Protein AF-A0A537W5X9-F1 (afdb_monomer_lite)

Structure (mmCIF, N/CA/C/O backbone):
data_AF-A0A537W5X9-F1
#
_entry.id   AF-A0A537W5X9-F1
#
loop_
_atom_site.group_PDB
_atom_site.id
_atom_site.type_symbol
_atom_site.label_atom_id
_atom_site.label_alt_id
_atom_site.label_comp_id
_atom_site.label_asym_id
_atom_site.label_entity_id
_atom_site.label_seq_id
_atom_site.pdbx_PDB_ins_code
_atom_site.Cartn_x
_atom_site.Cartn_y
_atom_site.Cartn_z
_atom_site.occupancy
_atom_site.B_iso_or_equiv
_atom_site.auth_seq_id
_atom_site.auth_comp_id
_atom_site.auth_asym_id
_atom_site.auth_atom_id
_atom_site.pdbx_PDB_model_num
ATOM 1 N N . GLU A 1 1 ? 4.025 -0.011 12.127 1.00 79.06 1 GLU A N 1
ATOM 2 C CA . GLU A 1 1 ? 3.586 1.382 12.364 1.00 79.06 1 GLU A CA 1
ATOM 3 C C . GLU A 1 1 ? 2.296 1.742 11.625 1.00 79.06 1 GLU A C 1
ATOM 5 O O . GLU A 1 1 ? 1.324 2.066 12.294 1.00 79.06 1 GLU A O 1
ATOM 10 N N . ILE A 1 2 ? 2.229 1.568 10.297 1.00 80.06 2 ILE A N 1
ATOM 11 C CA . ILE A 1 2 ? 1.032 1.844 9.469 1.00 80.06 2 ILE A CA 1
ATOM 12 C C . ILE A 1 2 ? -0.234 1.153 10.003 1.00 80.06 2 ILE A C 1
ATOM 14 O O . ILE A 1 2 ? -1.271 1.790 10.153 1.00 80.06 2 ILE A O 1
ATOM 18 N N . VAL A 1 3 ? -0.149 -0.132 10.370 1.00 83.44 3 VAL A N 1
ATOM 19 C CA . VAL A 1 3 ? -1.289 -0.884 10.932 1.00 83.44 3 VAL A CA 1
ATOM 20 C C . VAL A 1 3 ? -1.784 -0.276 12.248 1.00 83.44 3 VAL A C 1
ATOM 22 O O . VAL A 1 3 ? -2.984 -0.127 12.461 1.00 83.44 3 VAL A O 1
ATOM 25 N N . ARG A 1 4 ? -0.855 0.122 13.125 1.00 86.94 4 ARG A N 1
ATOM 26 C CA . ARG A 1 4 ? -1.175 0.768 14.404 1.00 86.94 4 ARG A CA 1
ATOM 27 C C . ARG A 1 4 ? -1.822 2.134 14.168 1.00 86.94 4 ARG A C 1
ATOM 29 O O . ARG A 1 4 ? -2.849 2.416 14.772 1.00 86.94 4 ARG A O 1
ATOM 36 N N . ALA A 1 5 ? -1.256 2.940 13.271 1.00 84.00 5 ALA A N 1
ATOM 37 C CA . ALA A 1 5 ? -1.805 4.238 12.890 1.00 84.00 5 ALA A CA 1
ATOM 38 C C . ALA A 1 5 ? -3.214 4.107 12.289 1.00 84.00 5 ALA A C 1
ATOM 40 O O . ALA A 1 5 ? -4.111 4.860 12.651 1.00 84.00 5 ALA A O 1
ATOM 41 N N . GLY A 1 6 ? -3.444 3.096 11.449 1.00 83.81 6 GLY A N 1
ATOM 42 C CA . GLY A 1 6 ? -4.756 2.816 10.876 1.00 83.81 6 GLY A CA 1
ATOM 43 C C . GLY A 1 6 ? -5.806 2.405 11.905 1.00 83.81 6 GLY A C 1
ATOM 44 O O . GLY A 1 6 ? -6.943 2.855 11.821 1.00 83.81 6 GLY A O 1
ATOM 45 N N . ILE A 1 7 ? -5.438 1.609 12.911 1.00 86.31 7 ILE A N 1
ATOM 46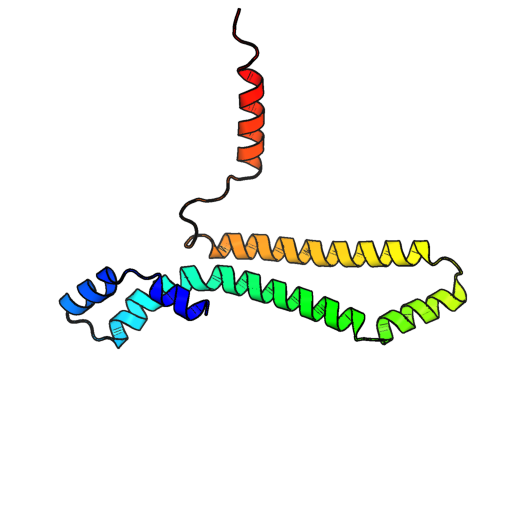 C CA . ILE A 1 7 ? -6.359 1.248 14.001 1.00 86.31 7 ILE A CA 1
ATOM 47 C C . ILE A 1 7 ? -6.680 2.468 14.879 1.00 86.31 7 ILE A C 1
ATOM 49 O O . ILE A 1 7 ? -7.842 2.667 15.218 1.00 86.31 7 ILE A O 1
ATOM 53 N N . ILE A 1 8 ? -5.685 3.304 15.200 1.00 86.88 8 ILE A N 1
ATOM 54 C CA . ILE A 1 8 ? -5.869 4.534 15.996 1.00 86.88 8 ILE A CA 1
ATOM 55 C C . ILE A 1 8 ? -6.666 5.600 15.222 1.00 86.88 8 ILE A C 1
ATOM 57 O O . ILE A 1 8 ? -7.357 6.411 15.827 1.00 86.88 8 ILE A O 1
ATOM 61 N N . SER A 1 9 ? -6.622 5.584 13.884 1.00 83.00 9 SER A N 1
ATOM 62 C CA . SER A 1 9 ? -7.393 6.516 13.047 1.00 83.00 9 SER A CA 1
ATOM 63 C C . SER A 1 9 ? -8.914 6.334 13.152 1.00 83.00 9 SER A C 1
ATOM 65 O O . SER A 1 9 ? -9.670 7.235 12.784 1.00 83.00 9 SER A O 1
ATOM 67 N N . VAL A 1 10 ? -9.377 5.185 13.659 1.00 84.56 10 VAL A N 1
ATOM 68 C CA . VAL A 1 10 ? -10.798 4.942 13.920 1.00 84.56 10 VAL A CA 1
ATOM 69 C C . VAL A 1 10 ? -11.184 5.675 15.202 1.00 84.56 10 VAL A C 1
ATOM 71 O O . VAL A 1 10 ? -10.715 5.331 16.283 1.00 84.56 10 VAL A O 1
ATOM 74 N N . GLY A 1 11 ? -12.048 6.687 15.079 1.00 84.88 11 GLY A N 1
ATOM 75 C CA . GLY A 1 11 ? -12.421 7.552 16.199 1.00 84.88 11 GLY A CA 1
ATOM 76 C C . GLY A 1 11 ? -12.943 6.774 17.410 1.00 84.88 11 GLY A C 1
ATOM 77 O O . GLY A 1 11 ? -13.842 5.939 17.286 1.00 84.88 11 GLY A O 1
ATOM 78 N N . GLU A 1 12 ? -12.419 7.091 18.596 1.00 81.75 12 GLU A N 1
ATOM 79 C CA . GLU A 1 12 ? -12.734 6.391 19.850 1.00 81.75 12 GLU A CA 1
ATOM 80 C C . GLU A 1 12 ? -14.240 6.388 20.171 1.00 81.75 12 GLU A C 1
ATOM 82 O O . GLU A 1 12 ? -14.761 5.412 20.712 1.00 81.75 12 GLU A O 1
ATOM 87 N N . GLY A 1 13 ? -14.978 7.413 19.725 1.00 85.62 13 GLY A N 1
ATOM 88 C CA . GLY A 1 13 ? -16.437 7.491 19.852 1.00 85.62 13 GLY A CA 1
ATOM 89 C C . GLY A 1 13 ? -17.200 6.324 19.208 1.00 85.62 13 GLY A C 1
ATOM 90 O O . GLY A 1 13 ? -18.224 5.911 19.742 1.00 85.62 13 GLY A O 1
ATOM 91 N N . GLN A 1 14 ? -16.692 5.728 18.118 1.00 85.31 14 GLN A N 1
ATOM 92 C CA . GLN A 1 14 ? -17.291 4.529 17.500 1.00 85.31 14 GLN A CA 1
ATOM 93 C C . GLN A 1 14 ? -17.191 3.315 18.432 1.00 85.31 14 GLN A C 1
ATOM 95 O O . GLN A 1 14 ? -18.128 2.527 18.554 1.00 85.31 14 GLN A O 1
ATOM 100 N N . THR A 1 15 ? -16.053 3.184 19.114 1.00 87.50 15 THR A N 1
ATOM 101 C CA . THR A 1 15 ? -15.790 2.110 20.074 1.00 87.50 15 THR A CA 1
ATOM 102 C C . THR A 1 15 ? -16.648 2.288 21.324 1.00 87.50 15 THR A C 1
ATOM 104 O O . THR A 1 15 ? -17.273 1.325 21.764 1.00 87.50 15 THR A O 1
ATOM 107 N N . HIS A 1 16 ? -16.741 3.510 21.860 1.00 88.81 16 HIS A N 1
ATOM 108 C CA . HIS A 1 16 ? -17.576 3.811 23.026 1.00 88.81 16 HIS A CA 1
ATOM 109 C C . HIS A 1 16 ? -19.071 3.628 22.741 1.00 88.81 16 HIS A C 1
ATOM 111 O O . HIS A 1 16 ? -19.755 2.975 23.522 1.00 88.81 16 HIS A O 1
ATOM 117 N N . ALA A 1 17 ? -19.569 4.092 21.591 1.00 90.06 17 ALA A N 1
ATOM 118 C CA . ALA A 1 17 ? -20.962 3.881 21.195 1.00 90.06 17 ALA A CA 1
ATOM 119 C C . ALA A 1 17 ? -21.302 2.388 21.048 1.00 90.06 17 ALA A C 1
ATOM 121 O O . ALA A 1 17 ? -22.344 1.931 21.510 1.00 90.06 17 ALA A O 1
ATOM 122 N N . ALA A 1 18 ? -20.404 1.601 20.451 1.00 89.81 18 ALA A N 1
ATOM 123 C CA . ALA A 1 18 ? -20.603 0.165 20.297 1.00 89.81 18 ALA A CA 1
ATOM 124 C C . ALA A 1 18 ? -20.562 -0.592 21.638 1.00 89.81 18 ALA A C 1
ATOM 126 O O . ALA A 1 18 ? -21.313 -1.550 21.826 1.00 89.81 18 ALA A O 1
ATOM 127 N N . GLN A 1 19 ? -19.735 -0.141 22.588 1.00 92.06 19 GLN A N 1
ATOM 128 C CA . GLN A 1 19 ? -19.742 -0.649 23.963 1.00 92.06 19 GLN A CA 1
ATOM 129 C C . GLN A 1 19 ? -21.057 -0.319 24.678 1.00 92.06 19 GLN A C 1
ATOM 131 O O . GLN A 1 19 ? -21.619 -1.196 25.328 1.00 92.06 19 GLN A O 1
ATOM 136 N N . SER A 1 20 ? -21.592 0.896 24.508 1.00 93.56 20 SER A N 1
ATOM 137 C CA . SER A 1 20 ? -22.904 1.281 25.052 1.00 93.56 20 SER A CA 1
ATOM 138 C C . SER A 1 20 ? -24.058 0.453 24.476 1.00 93.56 20 SER A C 1
ATOM 140 O O . SER A 1 20 ? -25.068 0.267 25.144 1.00 93.56 20 SER A O 1
ATOM 142 N N . LEU A 1 21 ? -23.894 -0.092 23.266 1.00 91.94 21 LEU A N 1
ATOM 143 C CA . LEU A 1 21 ? -24.830 -1.031 22.634 1.00 91.94 21 LEU A CA 1
ATOM 144 C C . LEU A 1 21 ? -24.605 -2.500 23.052 1.00 91.94 21 LEU A C 1
ATOM 146 O O . LEU A 1 21 ? -25.204 -3.403 22.470 1.00 91.94 21 LEU A O 1
ATOM 150 N N . GLY A 1 22 ? -23.736 -2.764 24.034 1.00 94.31 22 GLY A N 1
ATOM 151 C CA . GLY A 1 22 ? -23.479 -4.106 24.564 1.00 94.31 22 GLY A CA 1
ATOM 152 C C . GLY A 1 22 ? -22.604 -4.992 23.670 1.00 94.31 22 GLY A C 1
ATOM 153 O O . GLY A 1 22 ? -22.555 -6.206 23.869 1.00 94.31 22 GLY A O 1
ATOM 154 N N . MET A 1 23 ? -21.905 -4.430 22.677 1.00 94.62 23 MET A N 1
ATOM 155 C CA . MET A 1 23 ? -21.011 -5.220 21.828 1.00 94.62 23 MET A CA 1
ATOM 156 C C . MET A 1 23 ? -19.741 -5.627 22.585 1.00 94.62 23 MET A C 1
ATOM 158 O O . MET A 1 23 ? -19.053 -4.807 23.192 1.00 94.62 23 MET A O 1
ATOM 162 N N . SER A 1 24 ? -19.364 -6.900 22.472 1.00 94.56 24 SER A N 1
ATOM 163 C CA . SER A 1 24 ? -18.076 -7.390 22.966 1.00 94.56 24 SER A CA 1
ATOM 164 C C . SER A 1 24 ? -16.908 -6.786 22.178 1.00 94.56 24 SER A C 1
ATOM 166 O O . SER A 1 24 ? -17.011 -6.484 20.985 1.00 94.56 24 SER A O 1
ATOM 168 N N . ARG A 1 25 ? -15.736 -6.685 22.814 1.00 90.50 25 ARG A N 1
ATOM 169 C CA . ARG A 1 25 ? -14.517 -6.131 22.197 1.00 90.50 25 ARG A CA 1
ATOM 170 C C . ARG A 1 25 ? -14.153 -6.807 20.868 1.00 90.50 25 ARG A C 1
ATOM 172 O O . ARG A 1 25 ? -13.686 -6.140 19.947 1.00 90.50 25 ARG A O 1
ATOM 179 N N . LEU A 1 26 ? -14.412 -8.111 20.743 1.00 94.06 26 LEU A N 1
ATOM 180 C CA . LEU A 1 26 ? -14.162 -8.864 19.512 1.00 94.06 26 LEU A CA 1
ATOM 181 C C . LEU A 1 26 ? -15.132 -8.473 18.384 1.00 94.06 26 LEU A C 1
ATOM 183 O O . LEU A 1 26 ? -14.721 -8.366 17.228 1.00 94.06 26 LEU A O 1
ATOM 187 N N . GLN A 1 27 ? -16.406 -8.233 18.713 1.00 92.81 27 GLN A N 1
ATOM 188 C CA . GLN A 1 27 ? -17.415 -7.773 17.753 1.00 92.81 27 GLN A CA 1
ATOM 189 C C . GLN A 1 27 ? -17.095 -6.366 17.250 1.00 92.81 27 GLN A C 1
ATOM 191 O O . GLN A 1 27 ? -17.137 -6.141 16.042 1.00 92.81 27 GLN A O 1
ATOM 196 N N . ILE A 1 28 ? -16.711 -5.457 18.150 1.00 93.19 28 ILE A N 1
ATOM 197 C CA . ILE A 1 28 ? -16.302 -4.089 17.801 1.00 93.19 28 ILE A CA 1
ATOM 198 C C . ILE A 1 28 ? -15.088 -4.125 16.873 1.00 93.19 28 ILE A C 1
ATOM 200 O O . ILE A 1 28 ? -15.089 -3.507 15.808 1.00 93.19 28 ILE A O 1
ATOM 204 N N . MET A 1 29 ? -14.076 -4.917 17.235 1.00 92.81 29 MET A N 1
ATOM 205 C CA . MET A 1 29 ? -12.859 -5.044 16.443 1.00 92.81 29 MET A CA 1
ATOM 206 C C . MET A 1 29 ? -13.156 -5.574 15.034 1.00 92.81 29 MET A C 1
ATOM 208 O O . MET A 1 29 ? -12.774 -4.940 14.058 1.00 92.81 29 MET A O 1
ATOM 212 N N . ARG A 1 30 ? -13.895 -6.685 14.898 1.00 94.12 30 ARG A N 1
ATOM 213 C CA . ARG A 1 30 ? -14.190 -7.298 13.588 1.00 94.12 30 ARG A CA 1
ATOM 214 C C . ARG A 1 30 ? -15.178 -6.515 12.724 1.00 94.12 30 ARG A C 1
ATOM 216 O O . ARG A 1 30 ? -15.019 -6.512 11.508 1.00 94.12 30 ARG A O 1
ATOM 223 N N . ARG A 1 31 ? -16.223 -5.923 13.312 1.00 92.12 31 ARG A N 1
ATOM 224 C CA . ARG A 1 31 ? -17.331 -5.316 12.550 1.00 92.12 31 ARG A CA 1
ATOM 225 C C . ARG A 1 31 ? -17.189 -3.812 12.340 1.00 92.12 31 ARG A C 1
ATOM 227 O O . ARG A 1 31 ? -17.787 -3.297 11.404 1.00 92.12 31 ARG A O 1
ATOM 234 N N . ILE A 1 32 ? -16.427 -3.118 13.185 1.00 90.12 32 ILE A N 1
ATOM 235 C CA . ILE A 1 32 ? -16.345 -1.651 13.176 1.00 90.12 32 ILE A CA 1
ATOM 236 C C . ILE A 1 32 ? -14.914 -1.208 12.885 1.00 90.12 32 ILE A C 1
ATOM 238 O O . ILE A 1 32 ? -14.670 -0.576 11.859 1.00 90.12 32 ILE A O 1
ATOM 242 N N . VAL A 1 33 ? -13.965 -1.586 13.745 1.00 90.88 33 VAL A N 1
ATOM 243 C CA . VAL A 1 33 ? -12.595 -1.055 13.697 1.00 90.88 33 VAL A CA 1
ATOM 244 C C . VAL A 1 33 ? -11.815 -1.601 12.504 1.00 90.88 33 VAL A C 1
ATOM 246 O O . VAL A 1 33 ? -11.300 -0.811 11.723 1.00 90.88 33 VAL A O 1
ATOM 24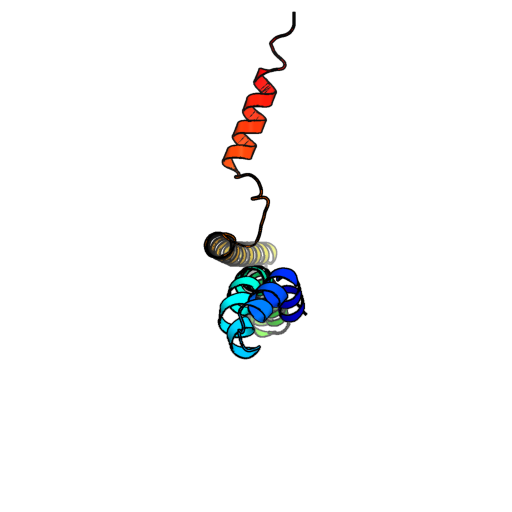9 N N . LEU A 1 34 ? -11.759 -2.924 12.301 1.00 90.44 34 LEU A N 1
ATOM 250 C CA . LEU A 1 34 ? -11.016 -3.521 11.180 1.00 90.44 34 LEU A CA 1
ATOM 251 C C . LEU A 1 34 ? -11.483 -3.004 9.811 1.00 90.44 34 LEU A C 1
ATOM 253 O O . LEU A 1 34 ? -10.637 -2.553 9.045 1.00 90.44 34 LEU A O 1
ATOM 257 N N . PRO A 1 35 ? -12.786 -3.023 9.471 1.00 87.56 35 PRO A N 1
ATOM 258 C CA . PRO A 1 35 ? -13.241 -2.574 8.157 1.00 87.56 35 PRO A CA 1
ATOM 259 C C . PRO A 1 35 ? -12.915 -1.103 7.873 1.00 87.56 35 PRO A C 1
ATOM 261 O O . PRO A 1 35 ? -12.660 -0.749 6.723 1.00 87.56 35 PRO A O 1
ATOM 264 N N . GLN A 1 36 ? -12.914 -0.251 8.904 1.00 87.19 36 GLN A N 1
ATOM 265 C CA . GLN A 1 36 ? -12.574 1.168 8.786 1.00 87.19 36 GLN A CA 1
ATOM 266 C C . GLN A 1 36 ? -11.058 1.377 8.704 1.00 87.19 36 GLN A C 1
ATOM 268 O O . GLN A 1 36 ? -10.582 2.019 7.770 1.00 87.19 36 GLN A O 1
ATOM 273 N N . ALA A 1 37 ? -10.295 0.757 9.607 1.00 88.81 37 ALA A N 1
ATOM 274 C CA . ALA A 1 37 ? -8.837 0.820 9.629 1.00 88.81 37 ALA A CA 1
ATOM 275 C C . ALA A 1 37 ? -8.219 0.294 8.324 1.00 88.81 37 ALA A C 1
ATOM 277 O O . ALA A 1 37 ? -7.302 0.904 7.781 1.00 88.81 37 ALA A O 1
ATOM 278 N N . MET A 1 38 ? -8.754 -0.795 7.761 1.00 87.00 38 MET A N 1
ATOM 279 C CA . MET A 1 38 ? -8.263 -1.374 6.505 1.00 87.00 38 MET A CA 1
ATOM 280 C C . MET A 1 38 ? -8.351 -0.396 5.326 1.00 87.00 38 MET A C 1
ATOM 282 O O . MET A 1 38 ? -7.450 -0.372 4.491 1.00 87.00 38 MET A O 1
ATOM 286 N N . ARG A 1 39 ? -9.377 0.466 5.275 1.00 80.69 39 ARG A N 1
ATOM 287 C CA . ARG A 1 39 ? -9.514 1.493 4.222 1.00 80.69 39 ARG A CA 1
ATOM 288 C C . ARG A 1 39 ? -8.422 2.563 4.292 1.00 80.69 39 ARG A C 1
ATOM 290 O O . ARG A 1 39 ? -8.132 3.186 3.278 1.00 80.69 39 ARG A O 1
ATOM 297 N N . VAL A 1 40 ? -7.816 2.756 5.463 1.00 80.56 40 VAL A N 1
ATOM 298 C CA . VAL A 1 40 ? -6.732 3.721 5.698 1.00 80.56 40 VAL A CA 1
ATOM 299 C C . VAL A 1 40 ? -5.354 3.059 5.573 1.00 80.56 40 VAL A C 1
ATOM 301 O O . VAL A 1 40 ? -4.415 3.696 5.113 1.00 80.56 40 VAL A O 1
ATOM 304 N N . ILE A 1 41 ? -5.230 1.779 5.940 1.00 85.38 41 ILE A N 1
ATOM 305 C CA . ILE A 1 41 ? -3.967 1.018 5.927 1.00 85.38 41 ILE A CA 1
ATOM 306 C C . ILE A 1 41 ? -3.562 0.591 4.513 1.00 85.38 41 ILE A C 1
ATOM 308 O O . ILE A 1 41 ? -2.389 0.684 4.162 1.00 85.38 41 ILE A O 1
ATOM 312 N N . ILE A 1 42 ? -4.508 0.113 3.696 1.00 81.56 42 ILE A N 1
ATOM 313 C CA . ILE A 1 42 ? -4.191 -0.499 2.394 1.00 81.56 42 ILE A CA 1
ATOM 314 C C . ILE A 1 42 ? -3.468 0.471 1.438 1.00 81.56 42 ILE A C 1
ATOM 316 O O . ILE A 1 42 ? -2.448 0.061 0.878 1.00 81.56 42 ILE A O 1
ATOM 320 N N . PRO A 1 43 ? -3.912 1.733 1.253 1.00 78.19 43 PRO A N 1
ATOM 321 C CA . PRO A 1 43 ? -3.252 2.650 0.321 1.00 78.19 43 PRO A CA 1
ATOM 322 C C . PRO A 1 43 ? -1.758 2.905 0.623 1.00 78.19 43 PRO A C 1
ATOM 324 O O . PRO A 1 43 ? -0.937 2.672 -0.267 1.00 78.19 43 PRO A O 1
ATOM 327 N N . PRO A 1 44 ? -1.347 3.311 1.845 1.00 78.94 44 PRO A N 1
ATOM 328 C CA . PRO A 1 44 ? 0.067 3.520 2.153 1.00 78.94 44 PRO A CA 1
ATOM 329 C C . PRO A 1 44 ? 0.877 2.220 2.157 1.00 78.94 44 PRO A C 1
ATOM 331 O O . PRO A 1 44 ? 2.027 2.230 1.731 1.00 78.94 44 PRO A O 1
ATOM 334 N N . THR A 1 45 ? 0.301 1.084 2.572 1.00 79.19 45 THR A N 1
ATOM 335 C CA . THR A 1 45 ? 0.999 -0.211 2.491 1.00 79.19 45 THR A CA 1
ATOM 336 C C . THR A 1 45 ? 1.301 -0.613 1.044 1.00 79.19 45 THR A C 1
ATOM 338 O O . THR A 1 45 ? 2.383 -1.132 0.770 1.00 79.19 45 THR A O 1
ATOM 341 N N . GLY A 1 46 ? 0.394 -0.333 0.104 1.00 75.38 46 GLY A N 1
ATOM 342 C CA . GLY A 1 46 ? 0.652 -0.520 -1.325 1.00 75.38 46 GLY A CA 1
ATOM 343 C C . GLY A 1 46 ? 1.816 0.339 -1.825 1.00 75.38 46 GLY A C 1
ATO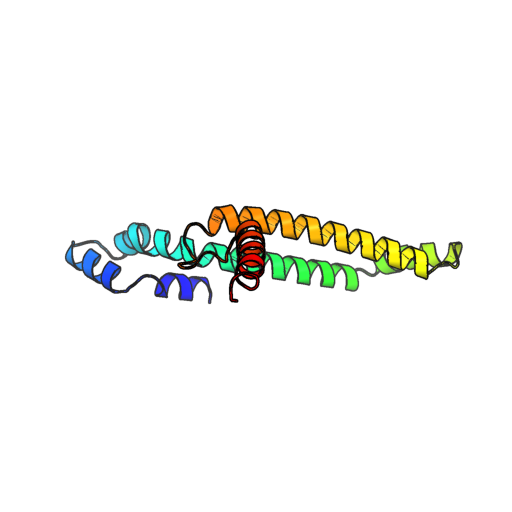M 344 O O . GLY A 1 46 ? 2.714 -0.175 -2.491 1.00 75.38 46 GLY A O 1
ATOM 345 N N . ASN A 1 47 ? 1.848 1.616 -1.438 1.00 73.62 47 ASN A N 1
ATOM 346 C CA . ASN A 1 47 ? 2.925 2.535 -1.812 1.00 73.62 47 ASN A CA 1
ATOM 347 C C . ASN A 1 47 ? 4.294 2.086 -1.260 1.00 73.62 47 ASN A C 1
ATOM 349 O O . ASN A 1 47 ? 5.277 2.021 -1.996 1.00 73.62 47 ASN A O 1
ATOM 353 N N . GLU A 1 48 ? 4.348 1.679 0.010 1.00 80.56 48 GLU A N 1
ATOM 354 C CA . GLU A 1 48 ? 5.567 1.134 0.621 1.00 80.56 48 GLU A CA 1
ATOM 355 C C . GLU A 1 48 ? 6.038 -0.158 -0.055 1.00 80.56 48 GLU A C 1
ATOM 357 O O . GLU A 1 48 ? 7.227 -0.333 -0.305 1.00 80.56 48 GLU A O 1
ATOM 362 N N . THR A 1 49 ? 5.118 -1.050 -0.428 1.00 79.12 49 THR A N 1
ATOM 363 C CA . THR A 1 49 ? 5.468 -2.291 -1.143 1.00 79.12 49 THR A CA 1
ATOM 364 C C . THR A 1 49 ? 6.113 -1.992 -2.498 1.00 79.12 49 THR A C 1
ATOM 366 O O . THR A 1 49 ? 7.096 -2.630 -2.870 1.00 79.12 49 THR A O 1
ATOM 369 N N . ILE A 1 50 ? 5.613 -0.989 -3.222 1.00 68.25 50 ILE A N 1
ATOM 370 C CA . ILE A 1 50 ? 6.197 -0.544 -4.495 1.00 68.25 50 ILE A CA 1
ATOM 371 C C . ILE A 1 50 ? 7.576 0.082 -4.270 1.00 68.25 50 ILE A C 1
ATOM 373 O O . ILE A 1 50 ? 8.516 -0.220 -5.005 1.00 68.25 50 ILE A O 1
ATOM 377 N N . SER A 1 51 ? 7.720 0.917 -3.240 1.00 75.75 51 SER A N 1
ATOM 378 C CA . SER A 1 51 ? 9.007 1.509 -2.863 1.00 75.75 51 SER A CA 1
ATOM 379 C C . SER A 1 51 ? 10.045 0.432 -2.530 1.00 75.75 51 SER A C 1
ATOM 381 O O . SER A 1 51 ? 11.179 0.464 -3.020 1.00 75.75 51 SER A O 1
ATOM 383 N N . MET A 1 52 ? 9.634 -0.588 -1.775 1.00 80.62 52 MET A N 1
ATOM 384 C CA . MET A 1 52 ? 10.454 -1.755 -1.467 1.00 80.62 52 MET A CA 1
ATOM 385 C C . MET A 1 52 ? 10.811 -2.554 -2.723 1.00 80.62 52 MET A C 1
ATOM 387 O O . MET A 1 52 ? 11.974 -2.907 -2.889 1.00 80.62 52 MET A O 1
ATOM 391 N N . LEU A 1 53 ? 9.872 -2.782 -3.648 1.00 76.69 53 LEU A N 1
ATOM 392 C CA . LEU A 1 53 ? 10.151 -3.449 -4.927 1.00 76.69 53 LEU A CA 1
ATOM 393 C C . LEU A 1 53 ? 11.137 -2.660 -5.792 1.00 76.69 53 LEU A C 1
ATOM 395 O O . LEU A 1 53 ? 12.045 -3.252 -6.371 1.00 76.69 53 LEU A O 1
ATOM 399 N N . LYS A 1 54 ? 11.005 -1.331 -5.858 1.00 65.38 54 LYS A N 1
ATOM 400 C CA . LYS A 1 54 ? 11.935 -0.455 -6.583 1.00 65.38 54 LYS A CA 1
ATOM 401 C C . LYS A 1 54 ? 13.336 -0.527 -5.983 1.00 65.38 54 LYS A C 1
ATOM 403 O O . LYS A 1 54 ? 14.310 -0.691 -6.713 1.00 65.38 54 LYS A O 1
ATOM 408 N N . THR A 1 55 ? 13.426 -0.444 -4.660 1.00 76.00 55 THR A N 1
ATOM 409 C CA . THR A 1 55 ? 14.696 -0.497 -3.927 1.00 76.00 55 THR A CA 1
ATOM 410 C C . THR A 1 55 ? 15.337 -1.877 -4.048 1.00 76.00 55 THR A C 1
ATOM 412 O O . THR A 1 55 ? 16.529 -1.972 -4.310 1.00 76.00 55 THR A O 1
ATOM 415 N N . SER A 1 56 ? 14.545 -2.947 -3.946 1.00 77.81 56 SER A N 1
ATOM 416 C CA . SER A 1 56 ? 15.000 -4.332 -4.086 1.00 77.81 56 SER A CA 1
ATOM 417 C C . SER A 1 56 ? 15.440 -4.656 -5.514 1.00 77.81 56 SER A C 1
ATOM 419 O O . SER A 1 56 ? 16.486 -5.269 -5.691 1.00 77.81 56 SER A O 1
ATOM 421 N N . SER A 1 57 ? 14.712 -4.189 -6.533 1.00 70.88 57 SER A N 1
ATOM 422 C CA . SER A 1 57 ? 15.082 -4.397 -7.940 1.00 70.88 57 SER A CA 1
ATOM 423 C C . SER A 1 57 ? 16.338 -3.609 -8.313 1.00 70.88 57 SER A C 1
ATOM 425 O O . SER A 1 57 ? 17.227 -4.152 -8.957 1.00 70.88 57 SER A O 1
ATOM 427 N N . LEU A 1 58 ? 16.456 -2.350 -7.874 1.00 68.06 58 LEU A N 1
ATOM 428 C CA . LEU A 1 58 ? 17.659 -1.540 -8.086 1.00 68.06 58 LEU A CA 1
ATOM 429 C C . LEU A 1 58 ? 18.863 -2.128 -7.340 1.00 68.06 58 LEU A C 1
ATOM 431 O O . LEU A 1 58 ? 19.939 -2.241 -7.920 1.00 68.06 58 LEU A O 1
ATOM 435 N N . ALA A 1 59 ? 18.675 -2.558 -6.088 1.00 69.38 59 ALA A N 1
ATOM 436 C CA . ALA A 1 59 ? 19.705 -3.263 -5.333 1.00 69.38 59 ALA A CA 1
ATOM 437 C C . ALA A 1 59 ? 20.117 -4.553 -6.052 1.00 69.38 59 ALA A C 1
ATOM 439 O O . ALA A 1 59 ? 21.296 -4.753 -6.293 1.00 69.38 59 ALA A O 1
ATOM 440 N N . SER A 1 60 ? 19.166 -5.378 -6.496 1.00 63.72 60 SER A N 1
ATOM 441 C CA . SER A 1 60 ? 19.441 -6.613 -7.238 1.00 63.72 60 SER A CA 1
ATOM 442 C C . SER A 1 60 ? 20.185 -6.362 -8.551 1.00 63.72 60 SER A C 1
ATOM 444 O O . SER A 1 60 ? 21.119 -7.092 -8.850 1.00 63.72 60 SER A O 1
ATOM 446 N N . VAL A 1 61 ? 19.842 -5.316 -9.304 1.00 61.81 61 VAL A N 1
ATOM 447 C CA . VAL A 1 61 ? 20.532 -4.937 -10.549 1.00 61.81 61 VAL A CA 1
ATOM 448 C C . VAL A 1 61 ? 21.970 -4.471 -10.299 1.00 61.81 61 VAL A C 1
ATOM 450 O O . VAL A 1 61 ? 22.851 -4.766 -11.101 1.00 61.81 61 VAL A O 1
ATOM 453 N N . ILE A 1 62 ? 22.229 -3.772 -9.190 1.00 61.69 62 ILE A N 1
ATOM 454 C CA . ILE A 1 62 ? 23.585 -3.352 -8.799 1.00 61.69 62 ILE A CA 1
ATOM 455 C C . ILE A 1 62 ? 24.384 -4.530 -8.214 1.00 61.69 62 ILE A C 1
ATOM 457 O O . ILE A 1 62 ? 25.593 -4.617 -8.413 1.00 61.69 62 ILE A O 1
ATOM 461 N N . THR A 1 63 ? 23.723 -5.435 -7.486 1.00 55.62 63 THR A N 1
ATOM 462 C CA . THR A 1 63 ? 24.344 -6.564 -6.777 1.00 55.62 63 THR A CA 1
ATOM 463 C C . THR A 1 63 ? 24.494 -7.817 -7.639 1.00 55.62 63 THR A C 1
ATOM 465 O O . THR A 1 63 ? 25.295 -8.672 -7.281 1.00 55.62 63 THR A O 1
ATOM 468 N N . LEU A 1 64 ? 23.780 -7.950 -8.763 1.00 55.53 64 LEU A N 1
ATOM 469 C CA . LEU A 1 64 ? 23.983 -9.028 -9.734 1.00 55.53 64 LEU A CA 1
ATOM 470 C C . LEU A 1 64 ? 25.104 -8.636 -10.705 1.00 55.53 64 LEU A C 1
ATOM 472 O O . LEU A 1 64 ? 24.847 -7.930 -11.687 1.00 55.53 64 LEU A O 1
ATOM 476 N N . PRO A 1 65 ? 26.344 -9.118 -10.494 1.00 55.19 65 PRO A N 1
ATOM 477 C CA . PRO A 1 65 ? 27.440 -8.843 -11.410 1.00 55.19 65 PRO A CA 1
ATOM 478 C C . PRO A 1 65 ? 27.158 -9.376 -12.814 1.00 55.19 65 PRO A C 1
ATOM 480 O O . PRO A 1 65 ? 27.758 -8.875 -13.750 1.00 55.19 65 PRO A O 1
ATOM 483 N N . GLU A 1 66 ? 26.231 -10.322 -12.995 1.00 56.75 66 GLU A N 1
ATOM 484 C CA . GLU A 1 66 ? 25.919 -10.931 -14.292 1.00 56.75 66 GLU A CA 1
ATOM 485 C C . GLU A 1 66 ? 25.331 -9.958 -15.324 1.00 56.75 66 GLU A C 1
ATOM 487 O O . GLU A 1 66 ? 25.695 -10.043 -16.493 1.00 56.75 66 GLU A O 1
ATOM 492 N N . LEU A 1 67 ? 24.500 -8.982 -14.932 1.00 54.34 67 LEU A N 1
ATOM 493 C CA . LEU A 1 67 ? 24.006 -7.964 -15.874 1.00 54.34 67 LEU A CA 1
ATOM 494 C C . LEU A 1 67 ? 25.137 -7.008 -16.291 1.00 54.34 67 LEU A C 1
ATOM 496 O O . LEU A 1 67 ? 25.248 -6.615 -17.455 1.00 54.34 67 LEU A O 1
ATOM 500 N N . LEU A 1 68 ? 26.014 -6.672 -15.342 1.00 55.00 68 LEU A N 1
ATOM 501 C CA . LEU A 1 68 ? 27.199 -5.843 -15.561 1.00 55.00 68 LEU A CA 1
ATOM 502 C C . LEU A 1 68 ? 28.238 -6.578 -16.427 1.00 55.00 68 LEU A C 1
ATOM 504 O O . LEU A 1 68 ? 28.788 -5.982 -17.351 1.00 55.00 68 LEU A O 1
ATOM 508 N N . LEU A 1 69 ? 28.440 -7.879 -16.194 1.00 55.53 69 LEU A N 1
ATOM 509 C CA . LEU A 1 69 ? 29.309 -8.771 -16.965 1.00 55.53 69 LEU A CA 1
ATOM 510 C C . LEU A 1 69 ? 28.764 -9.035 -18.366 1.00 55.53 69 LEU A C 1
ATOM 512 O O . LEU A 1 69 ? 29.541 -9.009 -19.310 1.00 55.53 69 LEU A O 1
ATOM 516 N N . ALA A 1 70 ? 27.455 -9.237 -18.538 1.00 58.69 70 ALA A N 1
ATOM 517 C CA . ALA A 1 70 ? 26.838 -9.367 -19.857 1.00 58.69 70 ALA A CA 1
ATOM 518 C C . ALA A 1 70 ? 26.993 -8.067 -20.662 1.00 58.69 70 ALA A C 1
ATOM 520 O O . ALA A 1 70 ? 27.358 -8.094 -21.837 1.00 58.69 70 ALA A O 1
ATOM 521 N N . THR A 1 71 ? 26.820 -6.915 -20.007 1.00 55.59 71 THR A N 1
ATOM 522 C CA . THR A 1 71 ? 27.072 -5.608 -20.628 1.00 55.59 71 THR A CA 1
ATOM 523 C C . THR A 1 71 ? 28.563 -5.430 -20.967 1.00 55.59 71 THR A C 1
ATOM 525 O O . THR A 1 71 ? 28.883 -4.955 -22.054 1.00 55.59 71 THR A O 1
ATOM 528 N N . GLN A 1 72 ? 29.485 -5.887 -20.105 1.00 55.53 72 GLN A N 1
ATOM 529 C CA . GLN A 1 72 ? 30.934 -5.884 -20.371 1.00 55.53 72 GLN A CA 1
ATOM 530 C C . GLN A 1 72 ? 31.391 -6.859 -21.457 1.00 55.53 72 GLN A C 1
ATOM 532 O O . GLN A 1 72 ? 32.255 -6.515 -22.262 1.00 55.53 72 GLN A O 1
ATOM 537 N N . SER A 1 73 ? 30.777 -8.033 -21.549 1.00 55.84 73 SER A N 1
ATOM 538 C CA . SER A 1 73 ? 31.024 -8.996 -22.620 1.00 55.84 73 SER A CA 1
ATOM 539 C C . SER A 1 73 ? 30.630 -8.407 -23.981 1.00 55.84 73 SER A C 1
ATOM 541 O O . SER A 1 73 ? 31.383 -8.524 -24.947 1.00 55.84 73 SER A O 1
ATOM 543 N N . ILE A 1 74 ? 29.525 -7.651 -24.038 1.00 57.22 74 ILE A N 1
ATOM 544 C CA . ILE A 1 74 ? 29.117 -6.899 -25.236 1.00 57.22 74 ILE A CA 1
ATOM 545 C C . ILE A 1 74 ? 30.038 -5.680 -25.488 1.00 57.22 74 ILE A C 1
ATOM 547 O O . ILE A 1 74 ? 30.296 -5.349 -26.653 1.00 57.22 74 ILE A O 1
ATOM 551 N N . TYR A 1 75 ? 30.591 -5.039 -24.441 1.00 51.78 75 TYR A N 1
ATOM 552 C CA . TYR A 1 75 ? 31.572 -3.942 -24.581 1.00 51.78 75 TYR A CA 1
ATOM 553 C C . TYR A 1 75 ? 32.841 -4.376 -25.317 1.00 51.78 75 TYR A C 1
ATOM 555 O O . TYR A 1 75 ? 33.365 -3.592 -26.108 1.00 51.78 75 TYR A O 1
ATOM 563 N N . SER A 1 76 ? 33.298 -5.616 -25.113 1.00 51.81 76 SER A N 1
ATOM 564 C CA . SER A 1 76 ? 34.512 -6.134 -25.757 1.00 51.81 76 SER A CA 1
ATOM 565 C C . SER A 1 76 ? 34.387 -6.279 -27.280 1.00 51.81 76 SER A C 1
ATOM 567 O O . SER A 1 76 ? 35.402 -6.471 -27.945 1.00 51.81 76 SER A O 1
ATOM 569 N N . VAL A 1 77 ? 33.175 -6.194 -27.842 1.00 57.09 77 VAL A N 1
ATOM 570 C CA . VAL A 1 77 ? 32.931 -6.447 -29.272 1.00 57.09 77 VAL A CA 1
ATOM 571 C C . VAL A 1 77 ? 32.578 -5.172 -30.052 1.00 57.09 77 VAL A C 1
ATOM 573 O O . VAL A 1 77 ? 32.861 -5.104 -31.243 1.00 57.09 77 VAL A O 1
ATOM 576 N N . ASN A 1 78 ? 31.996 -4.137 -29.423 1.00 57.75 78 ASN A N 1
ATOM 577 C CA . ASN A 1 78 ? 31.326 -3.056 -30.173 1.00 57.75 78 ASN A CA 1
ATOM 578 C C . ASN A 1 78 ? 31.888 -1.626 -30.022 1.00 57.75 78 ASN A C 1
ATOM 580 O O . ASN A 1 78 ? 31.443 -0.758 -30.770 1.00 57.75 78 ASN A O 1
ATOM 584 N N . PHE A 1 79 ? 32.813 -1.332 -29.093 1.00 53.47 79 PHE A N 1
ATOM 585 C CA . PHE A 1 79 ? 33.408 0.018 -28.889 1.00 53.47 79 PHE A CA 1
ATOM 586 C C . PHE A 1 79 ? 32.402 1.203 -28.841 1.00 53.47 79 PHE A C 1
ATOM 588 O O . PHE A 1 79 ? 32.757 2.355 -29.086 1.00 53.47 79 PHE A O 1
ATOM 595 N N . LYS A 1 80 ? 31.131 0.945 -28.503 1.00 58.81 80 LYS A N 1
ATOM 596 C CA . LYS A 1 80 ? 30.027 1.923 -28.510 1.00 58.81 80 LYS A CA 1
ATOM 597 C C . LYS A 1 80 ? 29.305 1.987 -27.152 1.00 58.81 80 LYS A C 1
ATOM 599 O O . LYS A 1 80 ? 28.136 1.611 -27.047 1.00 58.81 80 LYS A O 1
ATOM 604 N N . PRO A 1 81 ? 29.988 2.449 -26.086 1.00 58.97 81 PRO A N 1
ATOM 605 C CA . PRO A 1 81 ? 29.443 2.437 -24.728 1.00 58.97 81 PRO A CA 1
ATOM 606 C C . PRO A 1 81 ? 28.220 3.348 -24.549 1.00 58.97 81 PRO A C 1
ATOM 608 O O . PRO A 1 81 ? 27.293 3.006 -23.820 1.00 58.97 81 PRO A O 1
ATOM 611 N N . ILE A 1 82 ? 28.168 4.472 -25.267 1.00 64.75 82 ILE A N 1
ATOM 612 C CA . ILE A 1 82 ? 27.069 5.442 -25.165 1.00 64.75 82 ILE A CA 1
ATOM 613 C C . ILE A 1 82 ? 25.746 4.852 -25.682 1.00 64.75 82 ILE A C 1
ATOM 615 O O . ILE A 1 82 ? 24.714 5.019 -25.036 1.00 64.75 82 ILE A O 1
ATOM 619 N N . GLN A 1 83 ? 25.754 4.122 -26.806 1.00 66.88 83 GLN A N 1
ATOM 620 C CA . GLN A 1 83 ? 24.531 3.524 -27.356 1.00 66.88 83 GLN A CA 1
ATOM 621 C C . GLN A 1 83 ? 23.907 2.485 -26.410 1.00 66.88 83 GLN A C 1
ATOM 623 O O . GLN A 1 83 ? 22.688 2.466 -26.247 1.00 66.88 83 GLN A O 1
ATOM 628 N N . LEU A 1 84 ? 24.722 1.653 -25.754 1.00 66.06 84 LEU A N 1
ATOM 629 C CA . LEU A 1 84 ? 24.231 0.636 -24.816 1.00 66.06 84 LEU A CA 1
ATOM 630 C C . LEU A 1 84 ? 23.628 1.258 -23.552 1.00 66.06 84 LEU A C 1
ATOM 632 O O . LEU A 1 84 ? 22.566 0.826 -23.107 1.00 66.06 84 LEU A O 1
ATOM 636 N N . LEU A 1 85 ? 24.250 2.314 -23.017 1.00 65.19 85 LEU A N 1
ATOM 637 C CA . LEU A 1 85 ? 23.721 3.048 -21.863 1.00 65.19 85 LEU A CA 1
ATOM 638 C C . LEU A 1 85 ? 22.367 3.706 -22.165 1.00 65.19 85 LEU A C 1
ATOM 640 O O . LEU A 1 85 ? 21.476 3.700 -21.313 1.00 65.19 85 LEU A O 1
ATOM 644 N N . ILE A 1 86 ? 22.180 4.228 -23.382 1.00 69.25 86 ILE A N 1
ATOM 645 C CA . ILE A 1 86 ? 20.897 4.791 -23.825 1.00 69.25 86 ILE A CA 1
ATOM 646 C C . ILE A 1 86 ? 19.820 3.700 -23.884 1.00 69.25 86 ILE A C 1
ATOM 648 O O . ILE A 1 86 ? 18.733 3.888 -23.343 1.00 69.25 86 ILE A O 1
ATOM 652 N N . VAL A 1 87 ? 20.120 2.541 -24.479 1.00 72.12 87 VAL A N 1
ATOM 653 C CA . VAL A 1 87 ? 19.169 1.418 -24.571 1.00 72.12 87 VAL A CA 1
ATOM 654 C C . VAL A 1 87 ? 18.794 0.883 -23.185 1.00 72.12 87 VAL A C 1
ATOM 656 O O . VAL A 1 87 ? 17.612 0.675 -22.912 1.00 72.12 87 VAL A O 1
ATOM 659 N N . ALA A 1 88 ? 19.767 0.721 -22.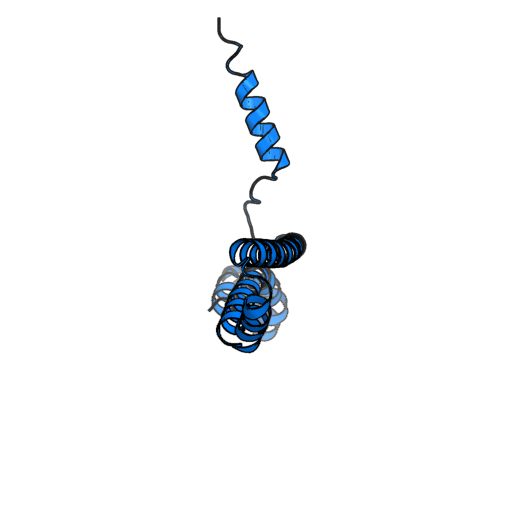286 1.00 67.38 88 ALA A N 1
ATOM 660 C CA . ALA A 1 88 ? 19.519 0.297 -20.908 1.00 67.38 88 ALA A CA 1
ATOM 661 C C . ALA A 1 88 ? 18.635 1.303 -20.148 1.00 67.38 88 ALA A C 1
ATOM 663 O O . ALA A 1 88 ? 17.693 0.911 -19.459 1.00 67.38 88 ALA A O 1
ATOM 664 N N . SER A 1 89 ? 18.884 2.603 -20.333 1.00 66.31 89 SER A N 1
ATOM 665 C CA . SER A 1 89 ? 18.082 3.673 -19.725 1.00 66.31 89 SER A CA 1
ATOM 666 C C . SER A 1 89 ? 16.640 3.679 -20.239 1.00 66.31 89 SER A C 1
ATOM 668 O O . SER A 1 89 ? 15.711 3.857 -19.452 1.00 66.31 89 SER A O 1
ATOM 670 N N . ILE A 1 90 ? 16.433 3.436 -21.539 1.00 76.12 90 ILE A N 1
ATOM 671 C CA . ILE A 1 90 ? 15.097 3.326 -22.146 1.00 76.12 90 ILE A CA 1
ATOM 672 C C . ILE A 1 90 ? 14.339 2.122 -21.579 1.00 76.12 90 ILE A C 1
ATOM 674 O O . ILE A 1 90 ? 13.179 2.263 -21.197 1.00 76.12 90 ILE A O 1
ATOM 678 N N . TRP A 1 91 ? 14.985 0.958 -21.475 1.00 73.69 91 TRP A N 1
ATOM 679 C CA . TRP A 1 91 ? 14.369 -0.236 -20.889 1.00 73.69 91 TRP A CA 1
ATOM 680 C C . TRP A 1 91 ? 13.989 -0.034 -19.423 1.00 73.69 91 TRP A C 1
ATOM 682 O O . TRP A 1 91 ? 12.877 -0.374 -19.016 1.00 73.69 91 TRP A O 1
ATOM 692 N N . TYR A 1 92 ? 14.873 0.585 -18.641 1.00 64.75 92 TYR A N 1
ATOM 693 C CA . TYR A 1 92 ? 14.598 0.915 -17.247 1.00 64.75 92 TYR A CA 1
ATOM 694 C C . TYR A 1 92 ? 13.434 1.911 -17.105 1.00 64.75 92 TYR A C 1
ATOM 696 O O . TYR A 1 92 ? 12.548 1.724 -16.262 1.00 64.75 92 TYR A O 1
ATOM 704 N N . ALA A 1 93 ? 13.389 2.942 -17.957 1.00 68.25 93 ALA A N 1
ATOM 705 C CA . ALA A 1 93 ? 12.294 3.907 -17.999 1.00 68.25 93 ALA A CA 1
ATOM 706 C C . ALA A 1 93 ? 10.964 3.237 -18.374 1.00 68.25 93 ALA A C 1
ATOM 708 O O . ALA A 1 93 ? 9.968 3.441 -17.683 1.00 68.25 93 ALA A O 1
ATOM 709 N N . ALA A 1 94 ? 10.955 2.378 -19.397 1.00 76.62 94 ALA A N 1
ATOM 710 C CA . ALA A 1 94 ? 9.766 1.647 -19.827 1.00 76.62 94 ALA A CA 1
ATOM 711 C C . ALA A 1 94 ? 9.208 0.753 -18.709 1.00 76.62 94 ALA A C 1
ATOM 713 O O . ALA A 1 94 ? 8.014 0.802 -18.409 1.00 76.62 94 ALA A O 1
ATOM 714 N N . MET A 1 95 ? 10.075 -0.011 -18.040 1.00 72.69 95 MET A N 1
ATOM 715 C CA . MET A 1 95 ? 9.674 -0.896 -16.946 1.00 72.69 95 MET A CA 1
ATOM 716 C C . MET A 1 95 ? 9.107 -0.104 -15.756 1.00 72.69 95 MET A C 1
ATOM 718 O O . MET A 1 95 ? 8.065 -0.456 -15.200 1.00 72.69 95 MET A O 1
ATOM 722 N N . THR A 1 96 ? 9.742 1.022 -15.417 1.00 68.12 96 THR A N 1
ATOM 723 C CA . THR A 1 96 ? 9.274 1.927 -14.356 1.00 68.12 96 THR A CA 1
ATOM 724 C C . THR A 1 96 ? 7.927 2.569 -14.711 1.00 68.12 96 THR A C 1
ATOM 726 O O . THR A 1 96 ? 7.044 2.655 -13.857 1.00 68.12 96 THR A O 1
ATOM 729 N N . SER A 1 97 ? 7.718 2.979 -15.967 1.00 74.25 97 SER A N 1
ATOM 730 C CA . SER A 1 97 ? 6.445 3.544 -16.432 1.00 74.25 97 SER A CA 1
ATOM 731 C C . SER A 1 97 ? 5.286 2.549 -16.334 1.00 74.25 97 SER A C 1
ATOM 733 O O . SER A 1 97 ? 4.204 2.932 -15.891 1.00 74.25 97 SER A O 1
ATOM 735 N N . VAL A 1 98 ? 5.494 1.275 -16.686 1.00 78.56 98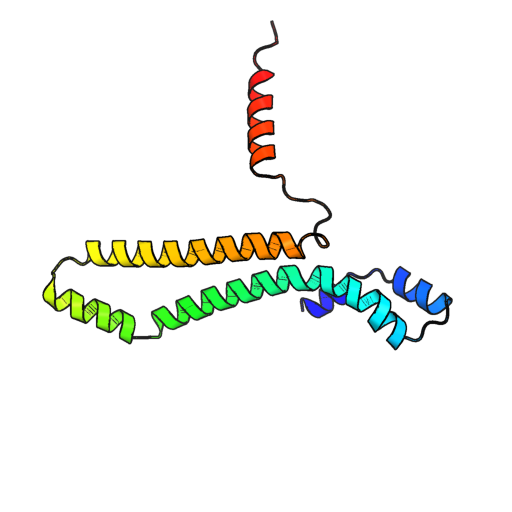 VAL A N 1
ATOM 736 C CA . VAL A 1 98 ? 4.458 0.230 -16.561 1.00 78.56 98 VAL A CA 1
ATOM 737 C C . VAL A 1 98 ? 4.037 0.037 -15.100 1.00 78.56 98 VAL A C 1
ATOM 739 O O . VAL A 1 98 ? 2.842 -0.019 -14.803 1.00 78.56 98 VAL A O 1
ATOM 742 N N . LEU A 1 99 ? 5.001 0.009 -14.175 1.00 73.56 99 LEU A N 1
ATOM 743 C CA . LEU A 1 99 ? 4.732 -0.084 -12.736 1.00 73.56 99 LEU A CA 1
ATOM 744 C C . LEU A 1 99 ? 3.922 1.114 -12.218 1.00 73.56 99 LEU A C 1
ATOM 746 O O . LEU A 1 99 ? 2.947 0.921 -11.492 1.00 73.56 99 LEU A O 1
ATOM 750 N N . TYR A 1 100 ? 4.262 2.335 -12.645 1.00 72.38 100 TYR A N 1
ATOM 751 C CA . TYR A 1 100 ? 3.506 3.546 -12.296 1.00 72.38 100 TYR A CA 1
ATOM 752 C C . TYR A 1 100 ? 2.052 3.502 -12.785 1.00 72.38 100 TYR A C 1
ATOM 754 O O . TYR A 1 100 ? 1.145 3.939 -12.078 1.00 72.38 100 TYR A O 1
ATOM 762 N N . VAL A 1 101 ? 1.805 2.951 -13.977 1.00 77.31 101 VAL A N 1
ATOM 763 C CA . VAL A 1 101 ? 0.440 2.772 -14.494 1.00 77.31 101 VAL A CA 1
ATOM 764 C C . VAL A 1 101 ? -0.332 1.757 -13.646 1.00 77.31 101 VAL A C 1
ATOM 766 O O . VAL A 1 101 ? -1.477 2.018 -13.279 1.00 77.31 101 VAL A O 1
ATOM 769 N N . GLY A 1 102 ? 0.288 0.633 -13.275 1.00 76.44 102 GLY A N 1
ATOM 770 C CA . GLY A 1 102 ? -0.315 -0.341 -12.359 1.00 76.44 102 GLY A CA 1
ATOM 771 C C . GLY A 1 102 ? -0.681 0.277 -11.005 1.00 76.44 102 GLY A C 1
ATOM 772 O O . GLY A 1 102 ? -1.799 0.091 -10.520 1.00 76.44 102 GLY A O 1
ATOM 773 N N . GLN A 1 103 ? 0.219 1.088 -10.442 1.00 67.06 103 GLN A N 1
ATOM 774 C CA . GLN A 1 103 ? -0.021 1.849 -9.215 1.00 67.06 103 GLN A CA 1
ATOM 775 C C . GLN A 1 103 ? -1.207 2.804 -9.356 1.00 67.06 103 GLN A C 1
ATOM 777 O O . GLN A 1 103 ? -2.064 2.826 -8.479 1.00 67.06 103 GLN A O 1
ATOM 782 N N . TYR A 1 104 ? -1.306 3.546 -10.461 1.00 75.44 104 TYR A N 1
ATOM 783 C CA . TYR A 1 104 ? -2.416 4.471 -10.700 1.00 75.44 104 TYR A CA 1
ATOM 784 C C . TYR A 1 104 ? -3.783 3.772 -10.640 1.00 75.44 104 TYR A C 1
ATOM 786 O O . TYR A 1 104 ? -4.729 4.284 -10.036 1.00 75.44 104 TYR A O 1
ATOM 794 N N . TYR A 1 105 ? -3.900 2.578 -11.227 1.00 74.38 105 TYR A N 1
ATOM 795 C CA . TYR A 1 105 ? -5.140 1.802 -11.164 1.00 74.38 105 TYR A CA 1
ATOM 796 C C . TYR A 1 105 ? -5.402 1.223 -9.769 1.00 74.38 105 TYR A C 1
ATOM 798 O O . TYR A 1 105 ? -6.551 1.226 -9.319 1.00 74.38 105 TYR A O 1
ATOM 806 N N . LEU A 1 106 ? -4.355 0.783 -9.065 1.00 70.31 106 LEU A N 1
ATOM 807 C CA . LEU A 1 106 ? -4.451 0.268 -7.699 1.00 70.31 106 LEU A CA 1
ATOM 808 C C . LEU A 1 106 ? -4.888 1.367 -6.718 1.00 70.31 106 LEU A C 1
ATOM 810 O O . LEU A 1 106 ? -5.837 1.183 -5.955 1.00 70.31 106 LEU A O 1
ATOM 814 N N . GLU A 1 107 ? -4.270 2.544 -6.801 1.00 68.88 107 GLU A N 1
ATOM 815 C CA . GLU A 1 107 ? -4.671 3.738 -6.062 1.00 68.88 107 GLU A CA 1
ATOM 816 C C . GLU A 1 107 ? -6.106 4.115 -6.399 1.00 68.88 107 GLU A C 1
ATOM 818 O O . GLU A 1 107 ? -6.910 4.307 -5.502 1.00 68.88 107 GLU A O 1
ATOM 823 N N . ARG A 1 108 ? -6.503 4.143 -7.671 1.00 69.38 108 ARG A N 1
ATOM 824 C CA . ARG A 1 108 ? -7.878 4.510 -8.036 1.00 69.38 108 ARG A CA 1
ATOM 825 C C . ARG A 1 108 ? -8.931 3.509 -7.546 1.00 69.38 108 ARG A C 1
ATOM 827 O O . ARG A 1 108 ? -10.085 3.886 -7.314 1.00 69.38 108 ARG A O 1
ATOM 834 N N . TYR A 1 109 ? -8.560 2.242 -7.390 1.00 68.38 109 TYR A N 1
ATOM 835 C CA . TYR A 1 109 ? -9.432 1.221 -6.823 1.00 68.38 109 TYR A CA 1
ATOM 836 C C . TYR A 1 109 ? -9.552 1.355 -5.294 1.00 68.38 109 TYR A C 1
ATOM 838 O O . TYR A 1 109 ? -10.670 1.339 -4.776 1.00 68.38 109 TYR A O 1
ATOM 846 N N . TYR A 1 110 ? -8.442 1.570 -4.577 1.00 62.38 110 TYR A N 1
ATOM 847 C CA . TYR A 1 110 ? -8.412 1.590 -3.105 1.00 62.38 110 TYR A CA 1
ATOM 848 C C . TYR A 1 110 ? -8.536 2.985 -2.459 1.00 62.38 110 TYR A C 1
ATOM 850 O O . TYR A 1 110 ? -8.998 3.091 -1.325 1.00 62.38 110 TYR A O 1
ATOM 858 N N . ALA A 1 111 ? -8.221 4.071 -3.168 1.00 56.22 111 ALA A N 1
ATOM 859 C CA . ALA A 1 111 ? -8.299 5.456 -2.683 1.00 56.22 111 ALA A CA 1
ATOM 860 C C . ALA A 1 111 ? -9.736 5.993 -2.577 1.00 56.22 111 ALA A C 1
ATOM 862 O O . ALA A 1 111 ? -9.938 7.130 -2.156 1.00 56.22 111 ALA A O 1
ATOM 863 N N . ARG A 1 112 ? -10.762 5.178 -2.869 1.00 56.94 112 ARG A N 1
ATOM 864 C CA . ARG A 1 112 ? -12.175 5.548 -2.659 1.00 56.94 112 ARG A CA 1
ATOM 865 C C . ARG A 1 112 ? -12.560 5.745 -1.182 1.00 56.94 112 ARG A C 1
ATOM 867 O O . ARG A 1 112 ? -13.724 6.014 -0.910 1.00 56.94 112 ARG A O 1
ATOM 874 N N . GLY A 1 113 ? -11.632 5.609 -0.229 1.00 55.06 113 GLY A N 1
ATOM 875 C CA . GLY A 1 113 ? -11.946 5.702 1.200 1.00 55.06 113 GLY A CA 1
ATOM 876 C C . GLY A 1 113 ? -10.955 6.442 2.101 1.00 55.06 113 GLY A C 1
ATOM 877 O O . GLY A 1 113 ? -11.287 6.607 3.271 1.00 55.06 113 GLY A O 1
ATOM 878 N N . SER A 1 114 ? -9.783 6.883 1.624 1.00 51.97 114 SER A N 1
ATOM 879 C CA . SER A 1 114 ? -8.721 7.423 2.500 1.00 51.97 114 SER A CA 1
ATOM 880 C C . SER A 1 114 ? -8.413 8.911 2.328 1.00 51.97 114 SER A C 1
ATOM 882 O O . SER A 1 114 ? -7.641 9.450 3.116 1.00 51.97 114 SER A O 1
ATOM 884 N N . VAL A 1 115 ? -8.988 9.596 1.332 1.00 45.25 115 VAL A N 1
ATOM 885 C CA . VAL A 1 115 ? -8.668 11.006 1.068 1.00 45.25 115 VAL A CA 1
ATOM 886 C C . VAL A 1 115 ? -9.943 11.839 1.095 1.00 45.25 115 VAL A C 1
ATOM 888 O O . VAL A 1 115 ? -10.788 11.748 0.208 1.00 45.25 115 VAL A O 1
ATOM 891 N N . ARG A 1 116 ? -10.087 12.654 2.145 1.00 52.38 116 ARG A N 1
ATOM 892 C CA . ARG A 1 116 ? -11.158 13.653 2.282 1.00 52.38 116 ARG A CA 1
ATOM 893 C C . ARG A 1 116 ? -10.999 14.822 1.292 1.00 52.38 116 ARG A C 1
ATOM 895 O O . ARG A 1 116 ? -11.923 15.610 1.153 1.00 52.38 116 ARG A O 1
ATOM 902 N N . GLU A 1 117 ? -9.897 14.868 0.543 1.00 45.16 117 GLU A N 1
ATOM 903 C CA . GLU A 1 117 ? -9.695 15.750 -0.608 1.00 45.16 117 GLU A CA 1
ATOM 904 C C . GLU A 1 117 ? -9.050 14.983 -1.767 1.00 45.16 117 GLU A C 1
ATOM 906 O O . GLU A 1 117 ? -7.854 14.711 -1.773 1.00 45.16 117 GLU A O 1
ATOM 911 N N . LEU A 1 118 ? -9.845 14.612 -2.768 1.00 51.22 118 LEU A N 1
ATOM 912 C CA . LEU A 1 118 ? -9.316 14.075 -4.020 1.00 51.22 118 LEU A CA 1
ATOM 913 C C . LEU A 1 118 ? -8.394 15.140 -4.655 1.00 51.22 118 LEU A C 1
ATOM 915 O O . LEU A 1 118 ? -8.877 16.243 -4.931 1.00 51.22 118 LEU A O 1
ATOM 919 N N . PRO A 1 119 ? -7.097 14.866 -4.912 1.00 56.25 119 PRO A N 1
ATOM 920 C CA . PRO A 1 119 ? -6.282 15.779 -5.702 1.00 56.25 119 PRO A CA 1
ATOM 921 C C . PRO A 1 119 ? -6.922 15.936 -7.088 1.00 56.25 119 PRO A C 1
ATOM 923 O O . PRO A 1 119 ? -7.313 14.951 -7.719 1.00 56.25 119 PRO A O 1
ATOM 926 N N . ALA A 1 120 ? -7.077 17.191 -7.521 1.00 51.62 120 ALA A N 1
ATOM 927 C CA . ALA A 1 120 ? -7.817 17.559 -8.727 1.00 51.62 120 ALA A CA 1
ATOM 928 C C . ALA A 1 120 ? -7.371 16.739 -9.944 1.00 51.62 120 ALA A C 1
ATOM 930 O O . ALA A 1 120 ? -6.174 16.540 -10.178 1.00 51.62 120 ALA A O 1
ATOM 931 N N . THR A 1 121 ? -8.340 16.293 -10.742 1.00 64.12 121 THR A N 1
ATOM 932 C CA . THR A 1 121 ? -8.045 15.503 -11.939 1.00 64.12 121 THR A CA 1
ATOM 933 C C . THR A 1 121 ? -7.161 16.300 -12.915 1.00 64.12 121 THR A C 1
ATOM 935 O O . THR A 1 121 ? -7.274 17.529 -12.995 1.00 64.12 121 THR A O 1
ATOM 938 N N . PRO A 1 122 ? -6.297 15.639 -13.712 1.00 60.91 122 PRO A N 1
ATOM 939 C CA . PRO A 1 122 ? -5.466 16.319 -14.712 1.00 60.91 122 PRO A CA 1
ATOM 940 C C . PRO A 1 122 ? -6.295 17.196 -15.665 1.00 60.91 122 PRO A C 1
ATOM 942 O O . PRO A 1 122 ? -5.895 18.306 -16.009 1.00 60.91 122 PRO A O 1
ATOM 945 N N . LEU A 1 123 ? -7.501 16.735 -16.013 1.00 62.22 123 LEU A N 1
ATOM 946 C CA . LEU A 1 123 ? -8.470 17.462 -16.835 1.00 62.22 123 LEU A CA 1
ATOM 947 C C . LEU A 1 123 ? -9.081 18.677 -16.115 1.00 62.22 123 LEU A C 1
ATOM 949 O O . LEU A 1 123 ? -9.275 19.716 -16.743 1.00 62.22 123 LEU A O 1
ATOM 953 N N . GLU A 1 124 ? -9.336 18.605 -14.805 1.00 62.88 124 GLU A N 1
ATOM 954 C CA . GLU A 1 124 ? -9.779 19.766 -14.018 1.00 62.88 124 GLU A CA 1
ATOM 955 C C . GLU A 1 124 ? -8.680 20.815 -13.857 1.00 62.88 124 GLU A C 1
ATOM 957 O O . GLU A 1 124 ? -8.980 22.010 -13.864 1.00 62.88 124 GLU A O 1
ATOM 962 N N . ARG A 1 125 ? -7.410 20.401 -13.762 1.00 63.06 125 ARG A N 1
ATOM 963 C CA . ARG A 1 125 ? -6.267 21.323 -13.704 1.00 63.06 125 ARG A CA 1
ATOM 964 C C . ARG A 1 125 ? -6.098 22.079 -15.024 1.00 63.06 125 ARG A C 1
ATOM 966 O O . ARG A 1 125 ? -5.935 23.297 -15.007 1.00 63.06 125 ARG A O 1
ATOM 973 N N . ILE A 1 126 ? -6.240 21.380 -16.154 1.00 68.00 126 ILE A N 1
ATOM 974 C CA . ILE A 1 126 ? -6.223 21.979 -17.499 1.00 68.00 126 ILE A CA 1
ATOM 975 C C . ILE A 1 126 ? -7.418 22.920 -17.686 1.00 68.00 126 ILE A C 1
ATOM 977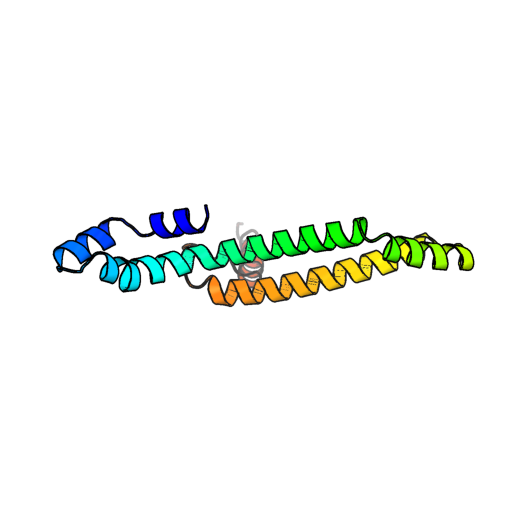 O O . ILE A 1 126 ? -7.243 24.057 -18.116 1.00 68.00 126 ILE A O 1
ATOM 981 N N . ARG A 1 127 ? -8.630 22.501 -17.297 1.00 63.25 127 ARG A N 1
ATOM 982 C CA . ARG A 1 127 ? -9.833 23.340 -17.401 1.00 63.25 127 ARG A CA 1
ATOM 983 C C . ARG A 1 127 ? -9.719 24.604 -16.545 1.00 63.25 127 ARG A C 1
ATOM 985 O O . ARG A 1 127 ? -10.054 25.680 -17.027 1.00 63.25 127 ARG A O 1
ATOM 992 N N . ARG A 1 128 ? -9.217 24.516 -15.308 1.00 61.12 128 ARG A N 1
ATOM 993 C CA . ARG A 1 128 ? -9.015 25.693 -14.440 1.00 61.12 128 ARG A CA 1
ATOM 994 C C . ARG A 1 128 ? -7.963 26.658 -14.998 1.00 61.12 128 ARG A C 1
ATOM 996 O O . ARG A 1 128 ? -8.207 27.859 -14.966 1.00 61.12 128 ARG A O 1
ATOM 1003 N N . GLY A 1 129 ? -6.869 26.149 -15.570 1.00 61.72 129 GLY A N 1
ATOM 1004 C CA . GLY A 1 129 ? -5.864 26.979 -16.251 1.00 61.72 129 GLY A CA 1
ATOM 1005 C C . GLY A 1 129 ? -6.380 27.645 -17.535 1.00 61.72 129 GLY A C 1
ATOM 1006 O O . GLY A 1 129 ? -5.992 28.764 -17.855 1.00 61.72 129 GLY A O 1
ATOM 1007 N N . LEU A 1 130 ? -7.311 27.005 -18.250 1.00 64.62 130 LEU A N 1
ATOM 1008 C CA . LEU A 1 130 ? -7.929 27.582 -19.448 1.00 64.62 130 LEU A CA 1
ATOM 1009 C C . LEU A 1 130 ? -8.928 28.706 -19.109 1.00 64.62 130 LEU A C 1
ATOM 1011 O O . LEU A 1 130 ? -9.052 29.679 -19.849 1.00 64.62 130 LEU A O 1
ATOM 1015 N N . PHE A 1 131 ? -9.641 28.587 -17.983 1.00 58.81 131 PHE A N 1
ATOM 1016 C CA . PHE A 1 131 ? -10.609 29.595 -17.533 1.00 58.81 131 PHE A CA 1
ATOM 1017 C C . PHE A 1 131 ? -9.960 30.817 -16.864 1.00 58.81 131 PHE A C 1
ATOM 1019 O O . PHE A 1 131 ? -10.548 31.897 -16.925 1.00 58.81 131 PHE A O 1
ATOM 1026 N N . SER A 1 132 ? -8.758 30.702 -16.281 1.00 59.28 132 SER A N 1
ATOM 1027 C CA . SER A 1 132 ? -8.033 31.866 -15.740 1.00 59.28 132 SER A CA 1
ATOM 1028 C C . SER A 1 132 ? -7.554 32.818 -16.840 1.00 59.28 132 SER A C 1
ATOM 1030 O O . SER A 1 132 ? -7.626 34.030 -16.668 1.00 59.28 132 SER A O 1
ATOM 1032 N N . LEU A 1 133 ? -7.186 32.295 -18.014 1.00 60.12 133 LEU A N 1
ATOM 1033 C CA . LEU A 1 133 ? -6.709 33.097 -19.151 1.00 60.12 133 LEU A CA 1
ATOM 1034 C C . LEU A 1 133 ? -7.818 33.871 -19.888 1.00 60.12 133 LEU A C 1
ATOM 1036 O O . LEU A 1 133 ? -7.530 34.760 -20.685 1.00 60.12 133 LEU A O 1
ATOM 1040 N N . ARG A 1 134 ? -9.098 33.567 -19.631 1.00 58.00 134 ARG A N 1
ATOM 1041 C CA . ARG A 1 134 ? -10.232 34.279 -20.248 1.00 58.00 134 ARG A CA 1
ATOM 1042 C C . ARG A 1 134 ? -10.706 35.483 -19.425 1.00 58.00 134 ARG A C 1
ATOM 1044 O O . ARG A 1 134 ? -11.440 36.312 -19.955 1.00 58.00 134 ARG A O 1
ATOM 1051 N N . ARG A 1 135 ? -10.298 35.601 -18.154 1.00 54.72 135 ARG A N 1
ATOM 1052 C CA . ARG A 1 135 ? -10.767 36.663 -17.242 1.00 54.72 135 ARG A CA 1
ATOM 1053 C C . ARG A 1 135 ? -9.913 37.937 -17.285 1.00 54.72 135 ARG A C 1
ATOM 1055 O O . ARG A 1 135 ? -10.417 38.991 -16.928 1.00 54.72 135 ARG A O 1
ATOM 1062 N N . GLU A 1 136 ? -8.682 37.866 -17.792 1.00 56.09 136 GLU A N 1
ATOM 1063 C CA . GLU A 1 136 ? -7.788 39.033 -17.937 1.00 56.09 136 GLU A CA 1
ATOM 1064 C C . GLU A 1 136 ? -8.076 39.894 -19.182 1.00 56.09 136 GLU A C 1
ATOM 1066 O O . GLU A 1 136 ? -7.539 40.986 -19.309 1.00 56.09 136 GLU A O 1
ATOM 1071 N N . ARG A 1 137 ? -8.954 39.451 -20.095 1.00 55.00 137 ARG A N 1
ATOM 1072 C CA . ARG A 1 137 ? -9.317 40.198 -21.319 1.00 55.00 137 ARG A CA 1
ATOM 1073 C C . ARG A 1 137 ? -10.592 41.041 -21.210 1.00 55.00 137 ARG A C 1
ATOM 1075 O O . ARG A 1 137 ? -11.082 41.522 -22.226 1.00 55.00 137 ARG A O 1
ATOM 1082 N N . ALA A 1 138 ? -11.146 41.191 -20.010 1.00 56.44 138 ALA A N 1
ATOM 1083 C CA . ALA A 1 138 ? -12.395 41.913 -19.783 1.00 56.44 138 ALA A CA 1
ATOM 1084 C C . ALA A 1 138 ? -12.276 42.896 -18.611 1.00 56.44 138 ALA A C 1
ATOM 1086 O O . ALA A 1 138 ? -13.000 42.769 -17.629 1.00 56.44 138 ALA A O 1
ATOM 1087 N N . LEU A 1 139 ? -11.370 43.867 -18.722 1.00 56.03 139 LEU A N 1
ATOM 1088 C CA . LEU A 1 139 ? -11.475 45.141 -18.011 1.00 56.03 139 LEU A CA 1
ATOM 1089 C C . LEU A 1 139 ? -11.070 46.269 -18.986 1.00 56.03 139 LEU A C 1
ATOM 1091 O O . LEU A 1 139 ? -10.008 46.139 -19.598 1.00 56.03 139 LEU A O 1
ATOM 1095 N N . PRO A 1 140 ? -11.934 47.281 -19.209 1.00 53.16 140 PRO A N 1
ATOM 1096 C CA . PRO A 1 140 ? -11.633 48.466 -20.016 1.00 53.16 140 PRO A CA 1
ATOM 1097 C C . PRO A 1 140 ? -10.632 49.408 -19.338 1.00 53.16 140 PRO A C 1
ATOM 1099 O O . PRO A 1 140 ? -10.575 49.412 -18.086 1.00 53.16 140 PRO A O 1
#

Sequence (140 aa):
EIVRAGIISVGEGQTHAAQSLGMSRLQIMRRIVLPQAMRVIIPPTGNETISMLKTSSLASVITLPELLLATQSIYSVNFKPIQLLIVASIWYAAMTSVLYVGQYYLERYYARGSVRELPATPLERIRRGLFSLRRERALP

pLDDT: mean 71.31, std 13.4, range [45.16, 94.62]

Secondary structure (DSSP, 8-state):
-HHHHHHHTS-HHHHHHHHHTT--HHHHIIIIIHHHHHHHHHHHHHHHHHHHHHHHHHHHHHH-HHHHHHHHHHHHHH--HHHHHHHHHHHHHHHHHHHHHHHHHHHHHHTTTT-SSPPPPHHHHHHHHHHHTTTTT---

Radius of gyration: 25.07 Å; chains: 1; bounding box: 59×59×55 Å

Foldseek 3Di:
DLLVVLLPVQDVVLVVVVVVVVDDPVCCVVPPRVVRSCLASVLVVVVVVVVVVVVVVVCCCVVPCVVVVVLVVVCVPDVCNPVVVVVVVVVVVVVVVVVVVVSVVVCVVSVPRHDPDDDDDPVRVVVVVVVVVVVVVPDD